Protein AF-A0A5N7ZNU0-F1 (afdb_monomer)

Nearest PDB structures (foldseek):
  1z4e-assembly1_B  TM=9.330E-01  e=8.725E-03  Halalkalibacterium halodurans C-125

pLDDT: mean 93.76, std 8.28, range [59.75, 98.31]

Foldseek 3Di:
DPDPDDDDDDDDLVCLLVVLVVQCPDPVSVVPGDSDPPGDVVSVVVVVVVD

Radius of gyration: 13.2 Å; Cα contacts (8 Å, |Δi|>4): 25;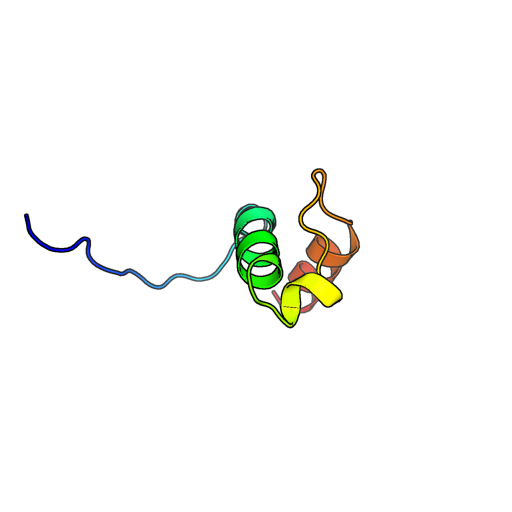 chains: 1; bounding box: 31×36×25 Å

Solvent-accessible surface area (backbone atoms only — not comparable to full-atom values): 3393 Å² total; per-residue (Å²): 129,83,76,80,82,86,78,90,75,85,85,54,82,88,45,46,68,59,54,41,39,60,42,29,73,36,87,70,30,48,77,74,46,72,62,56,83,81,61,61,66,65,58,59,52,54,51,62,74,75,104

Mean predicted aligned error: 4.27 Å

Structure (mmCIF, N/CA/C/O backbone):
data_AF-A0A5N7ZNU0-F1
#
_entry.id   AF-A0A5N7ZNU0-F1
#
loop_
_atom_site.group_PDB
_atom_site.id
_atom_site.type_symbol
_atom_site.label_atom_id
_atom_site.label_alt_id
_atom_site.label_comp_id
_atom_site.label_asym_id
_atom_site.label_entity_id
_atom_site.label_seq_id
_atom_site.pdbx_PDB_ins_code
_atom_site.Cartn_x
_atom_si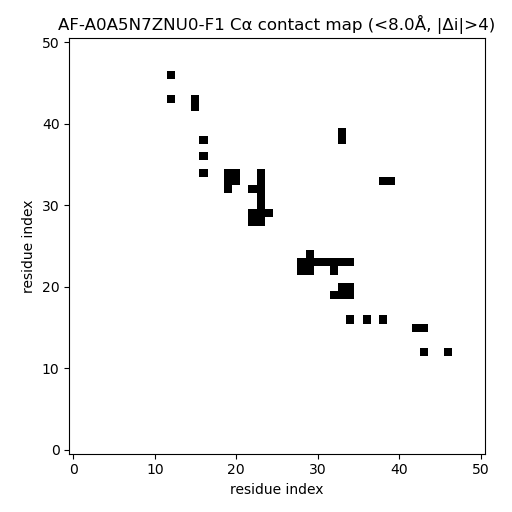te.Cartn_y
_atom_site.Cartn_z
_atom_site.occupancy
_atom_site.B_iso_or_equiv
_atom_site.auth_seq_id
_atom_site.auth_comp_id
_atom_site.auth_asym_id
_atom_site.auth_atom_id
_atom_site.pdbx_PDB_model_num
ATOM 1 N N . MET A 1 1 ? -19.749 24.320 11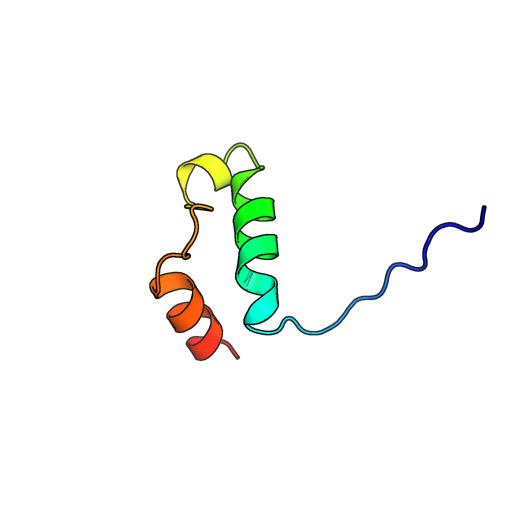.030 1.00 59.75 1 MET A N 1
ATOM 2 C CA . MET A 1 1 ? -19.835 23.021 10.332 1.00 59.75 1 MET A CA 1
ATOM 3 C C . MET A 1 1 ? -19.323 21.991 11.319 1.00 59.75 1 MET A C 1
ATOM 5 O O . MET A 1 1 ? -18.230 22.231 11.813 1.00 59.75 1 MET A O 1
ATOM 9 N N . PRO A 1 2 ? -20.089 20.966 11.727 1.00 67.31 2 PRO A N 1
ATOM 10 C CA . PRO A 1 2 ? -19.512 19.936 12.583 1.00 67.31 2 PRO A CA 1
ATOM 11 C C . PRO A 1 2 ? -18.399 19.239 11.795 1.00 67.31 2 PRO A C 1
ATOM 13 O O . PRO A 1 2 ? -18.555 19.019 10.590 1.00 67.31 2 PRO A O 1
ATOM 16 N N . ASP A 1 3 ? -17.275 18.957 12.451 1.00 73.12 3 ASP A N 1
ATOM 17 C CA . ASP A 1 3 ? -16.200 18.183 11.837 1.00 73.12 3 ASP A CA 1
ATOM 18 C C . ASP A 1 3 ? -16.754 16.835 11.357 1.00 73.12 3 ASP A C 1
ATOM 20 O O . ASP A 1 3 ? -17.560 16.216 12.067 1.00 73.12 3 ASP A O 1
ATOM 24 N N . PRO A 1 4 ? -16.371 16.368 10.156 1.00 78.12 4 PRO A N 1
ATOM 25 C CA . PRO A 1 4 ? -16.781 15.054 9.694 1.00 78.12 4 PRO A CA 1
ATOM 26 C C . PRO A 1 4 ? -16.332 14.013 10.722 1.00 78.12 4 PRO A C 1
ATOM 28 O O . PRO A 1 4 ? -15.163 13.967 11.104 1.00 78.12 4 PRO A O 1
ATOM 31 N N . GLN A 1 5 ? -17.267 13.180 11.189 1.00 85.12 5 GLN A N 1
ATOM 32 C CA . GLN A 1 5 ? -16.933 12.074 12.083 1.00 85.12 5 GLN A CA 1
ATOM 33 C C . GLN A 1 5 ? -15.889 11.183 11.402 1.00 85.12 5 GLN A C 1
ATOM 35 O O . GLN A 1 5 ? -16.178 10.546 10.388 1.00 85.12 5 GLN A O 1
ATOM 40 N N . LEU A 1 6 ? -14.680 11.129 11.966 1.00 88.38 6 LEU A N 1
ATOM 41 C CA . LEU A 1 6 ? -13.681 10.150 11.558 1.00 88.38 6 LEU A CA 1
ATOM 42 C C . LEU A 1 6 ? -14.169 8.756 11.957 1.00 88.38 6 LEU A C 1
ATOM 44 O O . LEU A 1 6 ? -14.375 8.470 13.137 1.00 88.38 6 LEU A O 1
ATOM 48 N N . VAL A 1 7 ? -14.331 7.883 10.965 1.00 90.12 7 VAL A N 1
ATOM 49 C CA . VAL A 1 7 ? -14.739 6.490 11.161 1.00 90.12 7 VAL A CA 1
ATOM 50 C C . VAL A 1 7 ? -13.611 5.572 10.716 1.00 90.12 7 VAL A C 1
ATOM 52 O O . VAL A 1 7 ? -13.150 5.639 9.577 1.00 90.12 7 VAL A O 1
ATOM 55 N N . PHE A 1 8 ? -13.209 4.663 11.601 1.0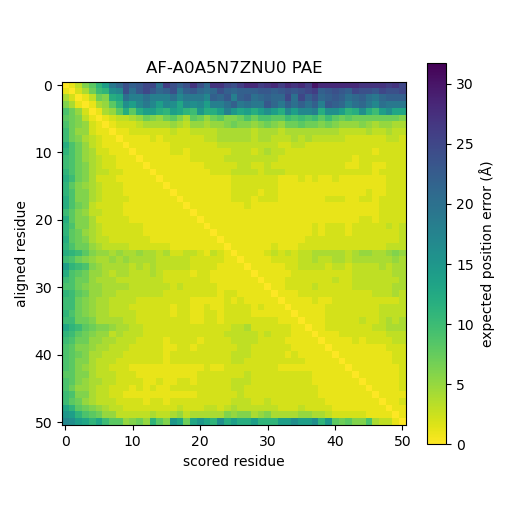0 92.50 8 PHE A N 1
ATOM 56 C CA . PHE A 1 8 ? -12.275 3.592 11.278 1.00 92.50 8 PHE A CA 1
ATOM 57 C C . PHE A 1 8 ? -13.040 2.346 10.828 1.00 92.50 8 PHE A C 1
ATOM 59 O O . PHE A 1 8 ? -14.016 1.935 11.454 1.00 92.50 8 PHE A O 1
ATOM 66 N N . ARG A 1 9 ? -12.583 1.722 9.741 1.00 95.25 9 ARG A N 1
ATOM 67 C CA . ARG A 1 9 ? -13.122 0.457 9.229 1.00 95.25 9 ARG A CA 1
ATOM 68 C C . ARG A 1 9 ? -12.002 -0.419 8.693 1.00 95.25 9 ARG A C 1
ATOM 70 O O . ARG A 1 9 ? -10.931 0.067 8.343 1.00 95.25 9 ARG A O 1
ATOM 77 N N . ARG A 1 10 ? -12.285 -1.711 8.546 1.00 95.12 10 ARG A N 1
ATOM 78 C CA . ARG A 1 10 ? -11.375 -2.632 7.868 1.00 95.12 10 ARG A CA 1
ATOM 79 C C . ARG A 1 10 ? -11.222 -2.250 6.388 1.00 95.12 10 ARG A C 1
ATOM 81 O O . ARG A 1 10 ? -12.213 -1.928 5.718 1.00 95.12 10 ARG A O 1
ATOM 88 N N . ALA A 1 11 ? -9.983 -2.281 5.904 1.00 95.50 11 ALA A N 1
ATOM 89 C CA . ALA A 1 11 ? -9.664 -2.040 4.504 1.00 95.50 11 ALA A CA 1
ATOM 90 C C . ALA A 1 11 ? -10.197 -3.177 3.619 1.00 95.50 11 ALA A C 1
ATOM 92 O O . ALA A 1 11 ? -10.315 -4.329 4.043 1.00 95.50 11 ALA A O 1
ATOM 93 N N . ARG A 1 12 ? -10.525 -2.839 2.379 1.00 96.50 12 ARG A N 1
ATOM 94 C CA . ARG A 1 12 ? -10.921 -3.744 1.300 1.00 96.50 12 ARG A CA 1
ATOM 95 C C . ARG A 1 12 ? -9.934 -3.567 0.149 1.00 96.50 12 ARG A C 1
ATOM 97 O O . ARG A 1 12 ? -9.279 -2.538 0.053 1.00 96.50 12 ARG A O 1
ATOM 104 N N . VAL A 1 13 ? -9.881 -4.529 -0.772 1.00 96.56 13 VAL A N 1
ATOM 105 C CA . VAL A 1 13 ? -8.963 -4.486 -1.930 1.00 96.56 13 VAL A CA 1
ATOM 106 C C . VAL A 1 13 ? -9.092 -3.181 -2.732 1.00 96.56 13 VAL A C 1
ATOM 108 O O . VAL A 1 13 ? -8.090 -2.632 -3.176 1.00 96.56 13 VAL A O 1
ATOM 111 N N . GLY A 1 14 ? -10.309 -2.640 -2.864 1.00 96.81 14 GLY A N 1
ATOM 112 C CA . GLY A 1 14 ? -10.555 -1.371 -3.562 1.00 96.81 14 GLY A CA 1
ATOM 113 C C . GLY A 1 14 ? -9.940 -0.133 -2.896 1.00 96.81 14 GLY A C 1
ATOM 114 O O . GLY A 1 14 ? -9.847 0.903 -3.542 1.00 96.81 14 GLY A O 1
ATOM 115 N N . ASP A 1 15 ? -9.494 -0.233 -1.642 1.00 97.31 15 ASP A N 1
ATOM 116 C CA . ASP A 1 15 ? -8.813 0.856 -0.935 1.00 97.31 15 ASP A CA 1
ATOM 117 C C . ASP A 1 15 ? -7.311 0.922 -1.268 1.00 97.31 15 ASP A C 1
ATOM 119 O O . ASP A 1 15 ? -6.662 1.917 -0.947 1.00 97.31 15 ASP A O 1
ATOM 123 N N . LEU A 1 16 ? -6.746 -0.106 -1.921 1.00 97.44 16 LEU A N 1
ATOM 124 C CA . LEU A 1 16 ? -5.309 -0.187 -2.211 1.00 97.44 16 LEU A CA 1
ATOM 125 C C . LEU A 1 16 ? -4.753 1.030 -2.966 1.00 97.44 16 LEU A C 1
ATOM 127 O O . LEU A 1 16 ? -3.710 1.519 -2.537 1.00 97.44 16 LEU A O 1
ATOM 131 N N . PRO A 1 17 ? -5.406 1.578 -4.015 1.00 98.31 1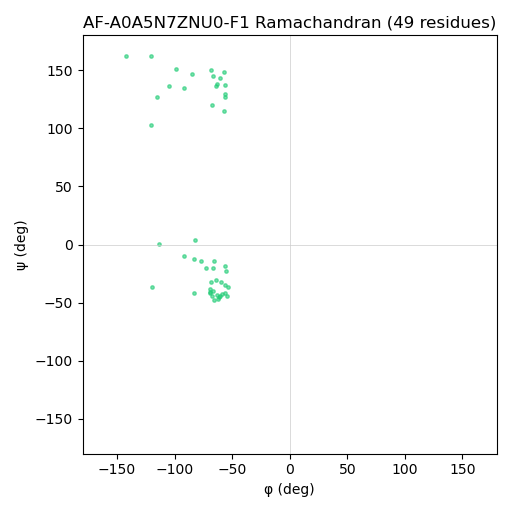7 PRO A N 1
ATOM 132 C CA . PRO A 1 17 ? -4.920 2.793 -4.672 1.00 98.31 17 PRO A CA 1
ATOM 133 C C . PRO A 1 17 ? -4.747 3.967 -3.707 1.00 98.31 17 PRO A C 1
ATOM 135 O O . PRO A 1 17 ? -3.739 4.661 -3.764 1.00 98.31 17 PRO A O 1
ATOM 138 N N . GLY A 1 18 ? -5.697 4.153 -2.785 1.00 97.88 18 GLY A N 1
ATOM 139 C CA . GLY A 1 18 ? -5.627 5.214 -1.783 1.00 97.88 18 GLY A CA 1
ATOM 140 C C . GLY A 1 18 ? -4.534 4.971 -0.745 1.00 97.88 18 GLY A C 1
ATOM 141 O O . GLY A 1 18 ? -3.817 5.899 -0.391 1.00 97.88 18 GLY A O 1
ATOM 142 N N . ILE A 1 19 ? -4.367 3.726 -0.290 1.00 97.19 19 ILE A N 1
ATOM 143 C CA . ILE A 1 19 ? -3.332 3.357 0.689 1.00 97.19 19 ILE A CA 1
ATOM 144 C C . ILE A 1 19 ? -1.930 3.528 0.091 1.00 97.19 19 ILE A C 1
ATOM 146 O O . ILE A 1 19 ? -1.074 4.136 0.724 1.00 97.19 19 ILE A O 1
ATOM 150 N N . VAL A 1 20 ? -1.692 3.031 -1.127 1.00 98.00 20 VAL A N 1
ATOM 151 C CA . VAL A 1 20 ? -0.384 3.152 -1.793 1.00 98.00 20 VAL A CA 1
ATOM 152 C C . VAL A 1 20 ? -0.076 4.612 -2.118 1.00 98.00 20 VAL A C 1
ATOM 154 O O . VAL A 1 20 ? 1.051 5.043 -1.900 1.00 98.00 20 VAL A O 1
ATOM 157 N N . ALA A 1 21 ? -1.063 5.394 -2.570 1.00 98.25 21 ALA A N 1
ATOM 158 C CA . ALA A 1 21 ? -0.885 6.829 -2.787 1.00 98.25 21 ALA A CA 1
ATOM 159 C C . ALA A 1 21 ? -0.539 7.569 -1.488 1.00 98.25 21 ALA A C 1
ATOM 161 O O . ALA A 1 21 ? 0.403 8.351 -1.479 1.00 98.25 21 ALA A O 1
ATOM 162 N N . LEU A 1 22 ? -1.243 7.275 -0.387 1.00 97.50 22 LEU A N 1
ATOM 163 C CA . LEU A 1 22 ? -0.957 7.859 0.926 1.00 97.50 22 LEU A CA 1
ATOM 164 C C . LEU A 1 22 ? 0.473 7.555 1.387 1.00 97.50 22 LEU A C 1
ATOM 166 O O . LEU A 1 22 ? 1.147 8.433 1.911 1.00 97.50 22 LEU A O 1
ATOM 170 N N . LEU A 1 23 ? 0.939 6.318 1.201 1.00 97.38 23 LEU A N 1
ATOM 171 C CA . LEU A 1 23 ? 2.308 5.942 1.550 1.00 97.38 23 LEU A CA 1
ATOM 172 C C . LEU A 1 23 ? 3.327 6.615 0.622 1.00 97.38 23 LEU A C 1
ATOM 174 O O . LEU A 1 23 ? 4.347 7.098 1.098 1.00 97.38 23 LEU A O 1
ATOM 178 N N . ALA A 1 24 ? 3.057 6.676 -0.682 1.00 97.94 24 ALA A N 1
ATOM 179 C CA . ALA A 1 24 ? 3.937 7.310 -1.661 1.00 97.94 24 ALA A CA 1
ATOM 180 C C . ALA A 1 24 ? 4.059 8.836 -1.485 1.00 97.94 24 ALA A C 1
ATOM 182 O O . ALA A 1 24 ? 5.022 9.412 -1.981 1.00 97.94 24 ALA A O 1
ATOM 183 N N . ASP A 1 25 ? 3.106 9.475 -0.802 1.00 97.75 25 ASP A N 1
ATOM 184 C CA . ASP A 1 25 ? 3.113 10.916 -0.510 1.00 97.75 25 ASP A CA 1
ATOM 185 C C . ASP A 1 25 ? 4.076 11.295 0.639 1.00 97.75 25 ASP A C 1
ATOM 187 O O . ASP A 1 25 ? 4.428 12.461 0.801 1.00 97.75 25 ASP A O 1
ATOM 191 N N . ASP A 1 26 ? 4.555 10.319 1.421 1.00 96.69 26 ASP A N 1
ATOM 192 C CA . ASP A 1 26 ? 5.579 10.525 2.455 1.00 96.69 26 ASP A CA 1
ATOM 193 C C . ASP A 1 26 ? 7.005 10.470 1.872 1.00 96.69 26 ASP A C 1
ATOM 195 O O . ASP A 1 26 ? 7.294 9.680 0.975 1.00 96.69 26 ASP A O 1
ATOM 199 N N . GLU A 1 27 ? 7.949 11.247 2.418 1.00 96.75 27 GLU A N 1
ATOM 200 C CA . GLU A 1 27 ? 9.336 11.316 1.919 1.00 96.75 27 GLU A CA 1
ATOM 201 C C . GLU A 1 27 ? 10.057 9.957 1.87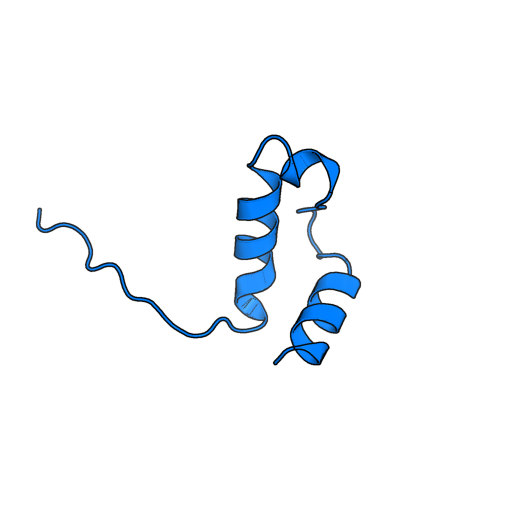3 1.00 96.75 27 GLU A C 1
ATOM 203 O O . GLU A 1 27 ? 10.908 9.71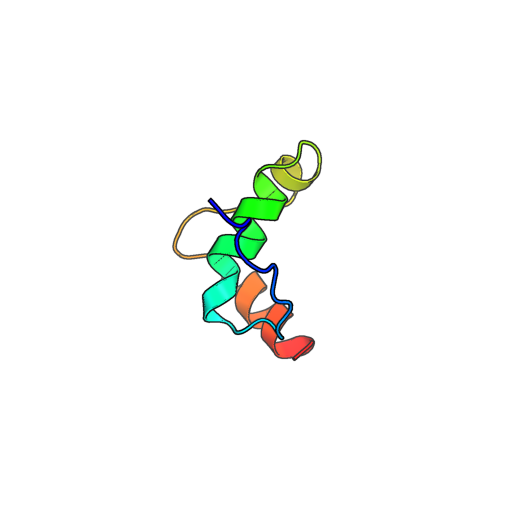2 1.004 1.00 96.75 27 GLU A O 1
ATOM 208 N N . LEU A 1 28 ? 9.764 9.072 2.829 1.00 96.56 28 LEU A N 1
ATOM 209 C CA . LEU A 1 28 ? 10.330 7.731 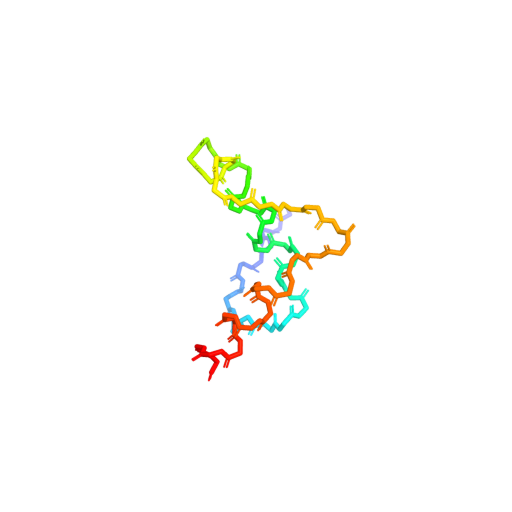2.871 1.00 96.56 28 LEU A CA 1
ATOM 210 C C . LEU A 1 28 ? 9.552 6.777 1.968 1.00 96.56 28 LEU A C 1
ATOM 212 O O . LEU A 1 28 ? 10.164 5.956 1.276 1.00 96.56 28 LEU A O 1
ATOM 216 N N . GLY A 1 29 ? 8.224 6.867 1.979 1.00 96.06 29 GLY A N 1
ATOM 217 C CA . GLY A 1 29 ? 7.365 6.007 1.172 1.00 96.06 29 GLY A CA 1
ATOM 218 C C . GLY A 1 29 ? 7.472 6.286 -0.330 1.00 96.06 29 GLY A C 1
ATOM 219 O O . GLY A 1 29 ? 7.499 5.336 -1.109 1.00 96.06 29 GLY A O 1
ATOM 220 N N . ALA A 1 30 ? 7.726 7.531 -0.741 1.00 96.81 30 ALA A N 1
ATOM 221 C CA . ALA A 1 30 ? 8.023 7.927 -2.123 1.00 96.81 30 ALA A CA 1
ATOM 222 C C . ALA A 1 30 ? 9.208 7.162 -2.744 1.00 96.81 30 ALA A C 1
ATOM 224 O O . ALA A 1 30 ? 9.332 7.061 -3.963 1.00 96.81 30 ALA A O 1
ATOM 225 N N . LYS A 1 31 ? 10.104 6.613 -1.912 1.00 97.50 31 LYS A N 1
ATOM 226 C CA . LYS A 1 31 ? 11.271 5.825 -2.348 1.00 97.50 31 LYS A CA 1
ATOM 227 C C . LYS A 1 31 ? 10.993 4.323 -2.438 1.00 97.50 31 LYS A C 1
ATOM 229 O O . LYS A 1 31 ? 11.862 3.577 -2.885 1.00 97.50 31 LYS A O 1
ATOM 234 N N . ARG A 1 32 ? 9.843 3.863 -1.942 1.00 96.19 32 ARG A N 1
ATOM 235 C CA . ARG A 1 32 ? 9.504 2.440 -1.769 1.00 96.19 32 ARG A CA 1
ATOM 236 C C . ARG A 1 32 ? 8.275 2.038 -2.566 1.00 96.19 32 ARG A C 1
ATOM 238 O O . ARG A 1 32 ? 8.230 0.928 -3.088 1.00 96.19 32 ARG A O 1
ATOM 245 N N . GLU A 1 33 ? 7.309 2.940 -2.655 1.00 97.75 33 GLU A N 1
ATOM 246 C CA . GLU A 1 33 ? 6.002 2.669 -3.221 1.00 97.75 33 GLU A CA 1
ATOM 247 C C . GLU A 1 33 ? 5.885 3.149 -4.665 1.00 97.75 33 GLU A C 1
ATOM 249 O O . GLU A 1 33 ? 6.514 4.124 -5.076 1.00 97.75 33 GLU A O 1
ATOM 254 N N . ASN A 1 34 ? 5.044 2.465 -5.439 1.00 97.31 34 ASN A N 1
ATOM 255 C CA . ASN A 1 34 ? 4.686 2.870 -6.791 1.00 97.31 34 ASN A CA 1
ATOM 256 C C . ASN A 1 34 ? 3.165 3.088 -6.886 1.00 97.31 34 ASN A C 1
ATOM 258 O O . ASN A 1 34 ? 2.423 2.108 -6.994 1.00 97.31 34 ASN A O 1
ATOM 262 N N . PRO A 1 35 ? 2.688 4.348 -6.881 1.00 97.12 35 PRO A N 1
ATOM 263 C CA . PRO A 1 35 ? 1.262 4.665 -6.941 1.00 97.12 35 PRO A CA 1
ATOM 264 C C . PRO A 1 35 ? 0.681 4.636 -8.367 1.00 97.12 35 PRO A C 1
ATOM 266 O O . PRO A 1 35 ? -0.487 4.981 -8.551 1.00 97.12 35 PRO A O 1
ATOM 269 N N . ALA A 1 36 ? 1.465 4.265 -9.389 1.00 97.19 36 ALA A N 1
ATOM 270 C CA . ALA A 1 36 ? 0.995 4.222 -10.772 1.00 97.19 36 ALA A CA 1
ATOM 271 C C . ALA A 1 36 ? -0.176 3.243 -10.950 1.00 97.19 36 ALA A C 1
ATOM 273 O O . ALA A 1 36 ? -0.209 2.1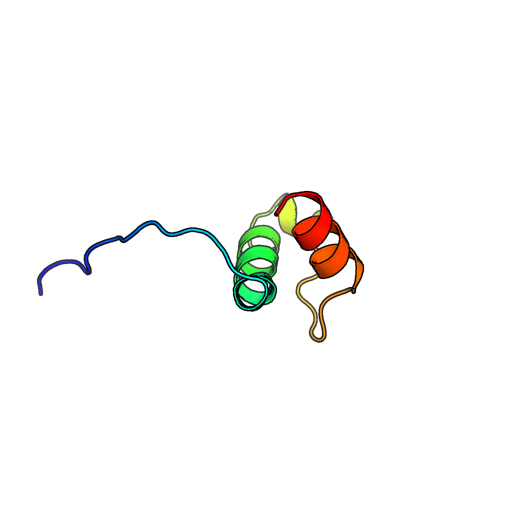68 -10.352 1.00 97.19 36 ALA A O 1
ATOM 274 N N . LEU A 1 37 ? -1.127 3.616 -11.811 1.00 95.19 37 LEU A N 1
ATOM 275 C CA . LEU A 1 37 ? -2.284 2.792 -12.143 1.00 95.19 37 LEU A CA 1
ATOM 276 C C . LEU A 1 37 ? -2.123 2.155 -13.534 1.00 95.19 37 LEU A C 1
ATOM 278 O O . LEU A 1 37 ? -1.747 2.857 -14.474 1.00 95.19 37 LEU A O 1
ATOM 282 N N . PRO A 1 38 ? -2.453 0.860 -13.700 1.00 95.81 38 PRO A N 1
ATOM 283 C CA . PRO A 1 38 ? -2.897 -0.072 -12.658 1.00 95.81 38 PRO A CA 1
ATOM 284 C C . PRO A 1 38 ? -1.786 -0.379 -11.641 1.00 95.81 38 PRO A C 1
ATOM 286 O O . PRO A 1 38 ? -0.618 -0.458 -12.015 1.00 95.81 38 PRO A O 1
ATOM 289 N N . LEU A 1 39 ? -2.166 -0.559 -10.368 1.00 97.06 39 LEU A N 1
ATOM 290 C CA . LEU A 1 39 ? -1.211 -0.916 -9.316 1.00 97.06 39 LEU A CA 1
ATOM 291 C C . LEU A 1 39 ? -0.478 -2.211 -9.668 1.00 97.06 39 LEU A C 1
ATOM 293 O O . LEU A 1 39 ? -1.057 -3.129 -10.258 1.00 97.06 39 LEU A O 1
ATOM 297 N N . ASP A 1 40 ? 0.773 -2.309 -9.221 1.00 97.81 40 ASP A N 1
ATOM 298 C CA . ASP A 1 40 ? 1.535 -3.549 -9.314 1.00 97.81 40 ASP A CA 1
ATOM 299 C C . ASP A 1 40 ? 0.767 -4.702 -8.622 1.00 97.81 40 ASP A C 1
ATOM 301 O O . ASP A 1 40 ? 0.354 -4.554 -7.464 1.00 97.81 40 ASP A O 1
ATOM 305 N N . PRO A 1 41 ? 0.580 -5.863 -9.282 1.00 97.75 41 PRO A N 1
ATOM 306 C CA . PRO A 1 41 ? -0.123 -7.012 -8.706 1.00 97.75 41 PRO A CA 1
ATOM 307 C C . PRO A 1 41 ? 0.449 -7.513 -7.372 1.00 97.75 41 PRO A C 1
ATOM 309 O O . PRO A 1 41 ? -0.239 -8.202 -6.620 1.00 97.75 41 PRO A O 1
ATOM 312 N N . ARG A 1 42 ? 1.696 -7.165 -7.033 1.00 97.38 42 ARG A N 1
ATOM 313 C CA . ARG A 1 42 ? 2.285 -7.473 -5.724 1.00 97.38 42 ARG A CA 1
ATOM 314 C C . ARG A 1 42 ? 1.506 -6.848 -4.568 1.00 97.38 42 ARG A C 1
ATOM 316 O O . ARG A 1 42 ? 1.417 -7.474 -3.516 1.00 97.38 42 ARG A O 1
ATOM 323 N N . TYR A 1 43 ? 0.889 -5.681 -4.759 1.00 97.56 43 TYR A N 1
ATOM 324 C CA . TYR A 1 43 ? 0.064 -5.051 -3.725 1.00 97.56 43 TYR A CA 1
ATOM 325 C C . TYR A 1 43 ? -1.205 -5.849 -3.430 1.00 97.56 43 TYR A C 1
ATOM 327 O O . TYR A 1 43 ? -1.538 -6.079 -2.267 1.00 97.56 43 TYR A O 1
ATOM 335 N N . THR A 1 44 ? -1.902 -6.321 -4.467 1.00 97.38 44 THR A N 1
ATOM 336 C CA . THR A 1 44 ? -3.107 -7.143 -4.288 1.00 97.38 44 THR A CA 1
ATOM 337 C C . THR A 1 44 ? -2.762 -8.518 -3.723 1.00 97.38 44 THR A C 1
ATOM 339 O O . THR A 1 44 ? -3.469 -8.997 -2.837 1.00 97.38 44 THR A O 1
ATOM 342 N N . ALA A 1 45 ? -1.651 -9.122 -4.158 1.00 98.00 45 ALA A N 1
ATOM 343 C CA . ALA A 1 45 ? -1.156 -10.384 -3.613 1.00 98.00 45 ALA A CA 1
ATOM 344 C C . ALA A 1 45 ? -0.782 -10.267 -2.124 1.00 98.00 45 ALA A C 1
ATOM 346 O O . ALA A 1 45 ? -1.202 -11.097 -1.319 1.00 98.00 45 ALA A O 1
ATOM 347 N N . ALA A 1 46 ? -0.046 -9.218 -1.742 1.00 96.81 46 ALA A N 1
ATOM 348 C CA . ALA A 1 46 ? 0.322 -8.966 -0.350 1.00 96.81 46 ALA A CA 1
ATOM 349 C C . ALA A 1 46 ? -0.911 -8.716 0.527 1.00 96.81 46 ALA A C 1
ATOM 351 O O . ALA A 1 46 ? -1.015 -9.281 1.613 1.00 96.81 46 ALA A O 1
ATOM 352 N N . PHE A 1 47 ? -1.874 -7.929 0.038 1.00 97.25 47 PHE A N 1
ATOM 353 C CA . PHE A 1 47 ? -3.127 -7.686 0.747 1.00 97.25 47 PHE A CA 1
ATOM 354 C C . PHE A 1 47 ? -3.913 -8.980 0.982 1.00 97.25 47 PHE A C 1
ATOM 356 O O . PHE A 1 47 ? -4.392 -9.210 2.087 1.00 97.25 47 PHE A O 1
ATOM 363 N N . ALA A 1 48 ? -4.013 -9.846 -0.031 1.00 96.81 48 ALA A N 1
ATOM 364 C CA . ALA A 1 48 ? -4.685 -11.138 0.094 1.00 96.81 48 ALA A CA 1
ATOM 365 C C . ALA A 1 48 ? -3.983 -12.085 1.084 1.00 96.81 48 ALA A C 1
ATOM 367 O O . ALA A 1 48 ? -4.654 -12.877 1.735 1.00 96.81 48 ALA A O 1
ATOM 368 N N . ALA A 1 49 ? -2.657 -11.991 1.225 1.00 97.69 49 ALA A N 1
ATOM 369 C CA . ALA A 1 49 ? -1.884 -12.820 2.150 1.00 97.69 49 ALA A CA 1
ATOM 370 C C . ALA A 1 49 ? -2.067 -12.441 3.634 1.00 97.69 49 ALA A C 1
ATOM 372 O O . ALA A 1 49 ? -1.781 -13.264 4.502 1.00 97.69 49 ALA A O 1
ATOM 373 N N . ILE A 1 50 ? -2.522 -11.215 3.927 1.00 94.06 50 ILE A N 1
ATOM 374 C CA . ILE A 1 50 ? -2.733 -10.706 5.298 1.00 94.06 50 ILE A CA 1
ATOM 375 C C . ILE A 1 50 ? -4.208 -10.451 5.639 1.00 94.06 50 ILE A C 1
ATOM 377 O O . ILE A 1 50 ? -4.512 -9.962 6.730 1.00 94.06 50 ILE A O 1
ATOM 381 N N . ALA A 1 51 ? -5.110 -10.713 4.691 1.00 74.31 51 ALA A N 1
ATOM 382 C CA . ALA A 1 51 ? -6.547 -10.565 4.874 1.00 74.31 51 ALA A CA 1
ATOM 383 C C . ALA A 1 51 ? -7.089 -11.661 5.802 1.00 74.31 51 ALA A C 1
ATOM 385 O O . ALA A 1 51 ? -6.812 -12.851 5.569 1.00 74.31 51 ALA A O 1
#

Sequence (51 aa):
MPDPQLVFRRARVGDLPGIVALLADDELGAKRENPALPLDPRYTAAFAAIA

Secondary structure (DSSP, 8-state):
-PPP--------GGGHHHHHHHHHTSTTGGGT----SSPPHHHHHHHHHH-